Protein AF-A0A0P0RHP0-F1 (afdb_monomer)

Radius of gyration: 31.19 Å; Cα contacts (8 Å, |Δi|>4): 84; chains: 1; bounding box: 93×44×64 Å

Secondary structure (DSSP, 8-state):
---HHHHHHHHHHHHHHHHHHHHHHHHHHHHHHHHHHHHHT--HHHHHH------------------------SS----EE-TTT--EE-SSSSPPHHHHT-S-GGGGB---SS------------------------PPP-EE-TTT--EE-S-SSPPHHHHT-S-GGGGB--

Solvent-accessible surface area (backbone atoms only — not comparable to full-atom values): 11718 Å² total; per-residue (Å²): 130,88,52,71,67,62,53,51,54,51,51,52,52,52,49,57,51,48,53,54,52,51,51,54,53,50,52,52,51,53,49,50,52,50,52,51,24,64,76,66,72,53,49,72,63,58,60,69,69,55,69,80,78,74,77,74,81,76,81,76,78,84,79,93,75,93,72,94,77,91,78,85,84,82,85,63,70,61,39,26,39,39,93,87,78,63,54,66,41,45,86,66,81,83,68,54,80,88,56,59,79,46,91,60,64,72,82,27,47,49,73,69,93,67,88,75,89,78,89,75,89,77,86,84,87,85,90,81,87,75,84,82,73,83,72,76,80,82,69,69,59,38,28,40,40,92,87,77,65,52,69,40,54,86,71,78,85,70,53,82,85,57,61,77,43,92,63,63,70,86,26,49,54,131

InterPro domains:
  IPR027444 DNA-binding protein H-NS-like, C-terminal domain [PF00816] (78-110)
  IPR027444 DNA-binding protein H-NS-like, C-terminal domain [PF00816] (141-173)
  IPR027444 DNA-binding protein H-NS-like, C-terminal domain [SM00528] (70-110)
  IPR027444 DNA-binding protein H-NS-like, C-terminal domain [SM00528] (134-173)

Structure (mmCIF, N/CA/C/O backbone):
data_AF-A0A0P0RHP0-F1
#
_entry.id   AF-A0A0P0RHP0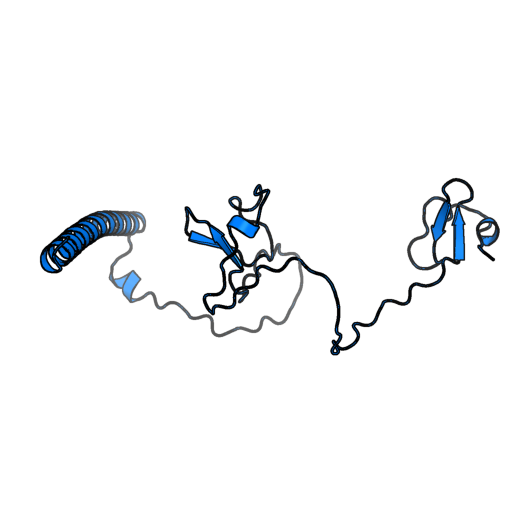-F1
#
loop_
_atom_site.group_PDB
_atom_site.id
_atom_site.type_symbol
_atom_site.label_atom_id
_atom_site.label_alt_id
_atom_site.label_comp_id
_atom_site.label_asym_id
_atom_site.label_entity_id
_atom_site.label_seq_id
_atom_site.pdbx_PDB_ins_code
_atom_site.Cartn_x
_atom_site.Cartn_y
_atom_site.Cartn_z
_atom_site.occupancy
_atom_site.B_iso_or_equiv
_atom_site.auth_seq_id
_atom_site.auth_comp_id
_atom_site.auth_asym_id
_atom_site.auth_atom_id
_atom_site.pdbx_PDB_model_num
ATOM 1 N N . MET A 1 1 ? -25.688 6.872 29.162 1.00 74.00 1 MET A N 1
ATOM 2 C CA . MET A 1 1 ? -24.573 5.965 28.802 1.00 74.00 1 MET A CA 1
ATOM 3 C C . MET A 1 1 ? -24.808 5.472 27.383 1.00 74.00 1 MET A C 1
ATOM 5 O O . MET A 1 1 ? -25.970 5.309 27.031 1.00 74.00 1 MET A O 1
ATOM 9 N N . GLN A 1 2 ? -23.775 5.312 26.548 1.00 82.88 2 GLN A N 1
ATOM 10 C CA . GLN A 1 2 ? -23.988 4.725 25.217 1.00 82.88 2 GLN A CA 1
ATOM 11 C C . GLN A 1 2 ? -24.377 3.254 25.376 1.00 82.88 2 GLN A C 1
ATOM 13 O O . GLN A 1 2 ? -23.746 2.538 26.149 1.00 82.88 2 GLN A O 1
ATOM 18 N N . THR A 1 3 ? -25.438 2.833 24.692 1.00 95.62 3 THR A N 1
ATOM 19 C CA . THR A 1 3 ? -25.877 1.437 24.685 1.00 95.62 3 THR A CA 1
ATOM 20 C C . THR A 1 3 ? -24.991 0.625 23.743 1.00 95.62 3 THR A C 1
ATOM 22 O O . THR A 1 3 ? -24.426 1.159 22.785 1.00 95.62 3 THR A O 1
ATOM 25 N N . LEU A 1 4 ? -24.863 -0.674 24.012 1.00 94.88 4 LEU A N 1
ATOM 26 C CA . LEU A 1 4 ? -24.080 -1.596 23.187 1.00 94.88 4 LEU A CA 1
ATOM 27 C C . LEU A 1 4 ? -24.561 -1.595 21.725 1.00 94.88 4 LEU A C 1
ATOM 29 O O . LEU A 1 4 ? -23.752 -1.458 20.811 1.00 94.88 4 LEU A O 1
ATOM 33 N N . GLU A 1 5 ? -25.877 -1.600 21.514 1.00 95.56 5 GLU A N 1
ATOM 34 C CA . GLU A 1 5 ? -26.494 -1.551 20.182 1.00 95.56 5 GLU A CA 1
ATOM 35 C C . GLU A 1 5 ? -26.092 -0.302 19.380 1.00 95.56 5 GLU A C 1
ATOM 37 O O . GLU A 1 5 ? -25.812 -0.378 18.181 1.00 95.56 5 GLU A O 1
ATOM 42 N N . ALA A 1 6 ? -25.999 0.863 20.036 1.00 95.88 6 ALA A N 1
ATOM 43 C CA . ALA A 1 6 ? -25.596 2.101 19.371 1.00 95.88 6 ALA A CA 1
ATOM 44 C C . ALA A 1 6 ? -24.135 2.044 18.885 1.00 95.88 6 ALA A C 1
ATOM 46 O O . ALA A 1 6 ? -23.800 2.593 17.829 1.00 95.88 6 ALA A O 1
ATOM 47 N N . ILE A 1 7 ? -23.265 1.361 19.635 1.00 95.06 7 ILE A N 1
ATOM 48 C CA . ILE A 1 7 ? -21.862 1.147 19.263 1.00 95.06 7 ILE A CA 1
ATOM 49 C C . ILE A 1 7 ? -21.778 0.181 18.073 1.00 95.06 7 ILE A C 1
ATOM 51 O O . ILE A 1 7 ? -21.076 0.468 17.100 1.00 95.06 7 ILE A O 1
ATOM 55 N N . GLU A 1 8 ? -22.535 -0.916 18.094 1.00 97.12 8 GLU A N 1
ATOM 56 C CA . GLU A 1 8 ? -22.564 -1.900 17.006 1.00 97.12 8 GLU A CA 1
ATOM 57 C C . GLU A 1 8 ? -23.083 -1.310 15.690 1.00 97.12 8 GLU A C 1
ATOM 59 O O . GLU A 1 8 ? -22.454 -1.482 14.640 1.00 97.12 8 GLU A O 1
ATOM 64 N N . ALA A 1 9 ? -24.169 -0.534 15.733 1.00 97.12 9 ALA A N 1
ATOM 65 C CA . ALA A 1 9 ? -24.706 0.146 14.556 1.00 97.12 9 ALA A CA 1
ATOM 66 C C . ALA A 1 9 ? -23.674 1.103 13.932 1.00 97.12 9 ALA A C 1
ATOM 68 O O . ALA A 1 9 ? -23.514 1.169 12.706 1.00 97.12 9 ALA A O 1
ATOM 69 N N . ARG A 1 10 ? -22.911 1.815 14.773 1.00 96.50 10 ARG A N 1
ATOM 70 C CA . ARG A 1 10 ? -21.824 2.688 14.315 1.00 96.50 10 ARG A CA 1
ATOM 71 C C . ARG A 1 10 ? -20.691 1.891 13.666 1.00 96.50 10 ARG A C 1
ATOM 73 O O . ARG A 1 10 ? -20.197 2.314 12.622 1.00 96.50 10 ARG A O 1
ATOM 80 N N . ILE A 1 11 ? -20.311 0.741 14.227 1.00 97.31 11 ILE A N 1
ATOM 81 C CA . ILE A 1 11 ? -19.304 -0.156 13.638 1.00 97.31 11 ILE A CA 1
ATOM 82 C C . ILE A 1 11 ? -19.763 -0.650 12.263 1.00 97.31 11 ILE A C 1
ATOM 84 O O . ILE A 1 11 ? -18.996 -0.576 11.304 1.00 97.31 11 ILE A O 1
ATOM 88 N N . GLN A 1 12 ? -21.013 -1.100 12.128 1.00 98.06 12 GLN A N 1
ATOM 89 C CA . GLN A 1 12 ? -21.542 -1.560 10.840 1.00 98.06 12 GLN A CA 1
ATOM 90 C C . GLN A 1 12 ? -21.559 -0.447 9.792 1.00 98.06 12 GLN A C 1
ATOM 92 O O . GLN A 1 12 ? -21.195 -0.672 8.636 1.00 98.06 12 GLN A O 1
ATOM 97 N N . LYS A 1 13 ? -21.945 0.770 10.188 1.00 98.06 13 LYS A N 1
ATOM 98 C CA . LYS A 1 13 ? -21.914 1.931 9.295 1.00 98.06 13 LYS A CA 1
ATOM 99 C C . LYS A 1 13 ? -20.494 2.228 8.813 1.00 98.06 13 LYS A C 1
ATOM 101 O O . LYS A 1 13 ? -20.297 2.424 7.617 1.00 98.06 13 LYS A O 1
ATOM 106 N N . LEU A 1 14 ? -19.515 2.220 9.719 1.00 98.06 14 LEU A N 1
ATOM 107 C CA . LEU A 1 14 ? -18.109 2.444 9.378 1.00 98.06 14 LEU A CA 1
ATOM 108 C C . LEU A 1 14 ? -17.559 1.349 8.455 1.00 98.06 14 LEU A C 1
ATOM 110 O O . LEU A 1 14 ? -16.859 1.669 7.502 1.00 98.06 14 LEU A O 1
ATOM 114 N N . ARG A 1 15 ? -17.928 0.080 8.672 1.00 97.44 15 ARG A N 1
ATOM 115 C CA . ARG A 1 15 ? -17.567 -1.026 7.768 1.00 97.44 15 ARG A CA 1
ATOM 116 C C . ARG A 1 15 ? -18.133 -0.822 6.366 1.00 97.44 15 ARG A C 1
ATOM 118 O O . ARG A 1 15 ? -17.380 -0.833 5.405 1.00 97.44 15 ARG A O 1
ATOM 125 N N . LYS A 1 16 ? -19.427 -0.502 6.247 1.00 97.81 16 LYS A N 1
ATOM 126 C CA . LYS A 1 16 ? -20.050 -0.194 4.945 1.00 97.81 16 LYS A CA 1
ATOM 127 C C . LYS A 1 16 ? -19.355 0.968 4.229 1.00 97.81 16 LYS A C 1
ATOM 129 O O . LYS A 1 16 ? -19.234 0.957 3.006 1.00 97.81 16 LYS A O 1
ATOM 134 N N . GLN A 1 17 ? -18.911 1.979 4.976 1.00 97.62 17 GLN A N 1
ATOM 135 C CA . GLN A 1 17 ? -18.142 3.090 4.416 1.00 97.62 17 GLN A CA 1
ATOM 136 C C . GLN A 1 17 ? -16.752 2.648 3.945 1.00 97.62 17 GLN A C 1
ATOM 138 O O . GLN A 1 17 ? -16.341 3.061 2.862 1.00 97.62 17 GLN A O 1
ATOM 143 N N . ALA A 1 18 ? -16.060 1.801 4.712 1.00 95.88 18 ALA A N 1
ATOM 144 C CA . ALA A 1 18 ? -14.782 1.219 4.310 1.00 95.88 18 ALA A CA 1
ATOM 145 C C . ALA A 1 18 ? -14.929 0.407 3.014 1.00 95.88 18 ALA A C 1
ATOM 147 O O . ALA A 1 18 ? -14.248 0.714 2.038 1.00 95.88 18 ALA A O 1
ATOM 148 N N . ASP A 1 19 ? -15.909 -0.498 2.941 1.00 96.56 19 ASP A N 1
ATOM 149 C CA . ASP A 1 19 ? -16.179 -1.306 1.744 1.00 96.56 19 ASP A CA 1
ATOM 150 C C . ASP A 1 19 ? -16.474 -0.428 0.518 1.00 96.56 19 ASP A C 1
ATOM 152 O O . ASP A 1 19 ? -16.044 -0.711 -0.600 1.00 96.56 19 ASP A O 1
ATOM 156 N N . ALA A 1 20 ? -17.214 0.670 0.704 1.00 96.75 20 ALA A N 1
ATOM 157 C CA . ALA A 1 20 ? -17.510 1.604 -0.377 1.00 96.75 20 ALA A CA 1
ATOM 158 C C . ALA A 1 20 ? -16.250 2.323 -0.891 1.00 96.75 20 ALA A C 1
ATOM 160 O O . ALA A 1 20 ? -16.138 2.582 -2.091 1.00 96.75 20 ALA A O 1
ATOM 161 N N . ILE A 1 21 ? -15.306 2.647 -0.003 1.00 96.94 21 ILE A N 1
ATOM 162 C CA . ILE A 1 21 ? -14.017 3.242 -0.376 1.00 96.94 21 ILE A CA 1
ATOM 163 C C . ILE A 1 21 ? -13.150 2.205 -1.095 1.00 96.94 21 ILE A C 1
ATOM 165 O O . ILE A 1 21 ? -12.626 2.507 -2.169 1.00 96.94 21 ILE A O 1
ATOM 169 N N . GLU A 1 22 ? -13.056 0.985 -0.568 1.00 95.38 22 GLU A N 1
ATOM 170 C CA . GLU A 1 22 ? -12.301 -0.112 -1.181 1.00 95.38 22 GLU A CA 1
ATOM 171 C C . GLU A 1 22 ? -12.812 -0.432 -2.585 1.00 95.38 22 GLU A C 1
ATOM 173 O O . GLU A 1 22 ? -12.019 -0.535 -3.517 1.00 95.38 22 GLU A O 1
ATOM 178 N N . ARG A 1 23 ? -14.135 -0.483 -2.787 1.00 95.69 23 ARG A N 1
ATOM 179 C CA . ARG A 1 23 ? -14.730 -0.685 -4.119 1.00 95.69 23 ARG A CA 1
ATOM 180 C C . ARG A 1 23 ? -14.312 0.401 -5.105 1.00 95.69 23 ARG A C 1
ATOM 182 O O . ARG A 1 23 ? -13.960 0.089 -6.237 1.00 95.69 23 ARG A O 1
ATOM 189 N N . LYS A 1 24 ? -14.315 1.672 -4.696 1.00 95.56 24 LYS A N 1
ATOM 190 C CA . LYS A 1 24 ? -13.887 2.781 -5.568 1.00 95.56 24 LYS A CA 1
ATOM 191 C C . LYS A 1 24 ? -12.408 2.677 -5.932 1.00 95.56 24 LYS A C 1
ATOM 193 O O . LYS A 1 24 ? -12.052 2.880 -7.090 1.00 95.56 24 LYS A O 1
ATOM 198 N N . GLN A 1 25 ? -11.561 2.336 -4.964 1.00 96.75 25 GLN A N 1
ATOM 199 C CA . GLN A 1 25 ? -10.134 2.129 -5.205 1.00 96.75 25 GLN A CA 1
ATOM 200 C C . GLN A 1 25 ? -9.894 0.926 -6.125 1.00 96.75 25 GLN A C 1
ATOM 202 O O . GLN A 1 25 ? -9.148 1.047 -7.094 1.00 96.75 25 GLN A O 1
ATOM 207 N N . ALA A 1 26 ? -10.583 -0.194 -5.888 1.00 95.12 26 ALA A N 1
ATOM 208 C CA . ALA A 1 26 ? -10.511 -1.391 -6.718 1.00 95.12 26 ALA A CA 1
ATOM 209 C C . ALA A 1 26 ? -10.919 -1.103 -8.169 1.00 95.12 26 ALA A C 1
ATOM 211 O O . ALA A 1 26 ? -10.218 -1.515 -9.088 1.00 95.12 26 ALA A O 1
ATOM 212 N N . LEU A 1 27 ? -11.989 -0.331 -8.393 1.00 95.94 27 LEU A N 1
ATOM 213 C CA . LEU A 1 27 ? -12.398 0.091 -9.737 1.00 95.94 27 LEU A CA 1
ATOM 214 C C . LEU A 1 27 ? -11.312 0.920 -10.439 1.00 95.94 27 LEU A C 1
ATOM 216 O O . LEU A 1 27 ? -11.023 0.681 -11.611 1.00 95.94 27 LEU A O 1
ATOM 220 N N . GLY A 1 28 ? -10.671 1.849 -9.722 1.00 97.31 28 GLY A N 1
ATOM 221 C CA . GLY A 1 28 ? -9.552 2.627 -10.259 1.00 97.31 28 GLY A CA 1
ATOM 222 C C . GLY A 1 28 ? -8.336 1.762 -10.610 1.00 97.31 28 GLY A C 1
ATOM 223 O O . GLY A 1 28 ? -7.736 1.935 -11.669 1.00 97.31 28 GLY A O 1
ATOM 224 N N . ILE A 1 29 ? -8.004 0.789 -9.758 1.00 97.44 29 ILE A N 1
ATOM 225 C CA . ILE A 1 29 ? -6.919 -0.170 -10.007 1.00 97.44 29 ILE A CA 1
ATOM 226 C C . ILE A 1 29 ? -7.229 -1.020 -11.242 1.00 97.44 29 ILE A C 1
ATOM 228 O O . ILE A 1 29 ? -6.373 -1.157 -12.111 1.00 97.44 29 ILE A O 1
ATOM 232 N N . VAL A 1 30 ? -8.452 -1.543 -11.359 1.00 96.38 30 VAL A N 1
ATOM 233 C CA . VAL A 1 30 ? -8.877 -2.340 -12.520 1.00 96.38 30 VAL A CA 1
ATOM 234 C C . VAL A 1 30 ? -8.810 -1.518 -13.809 1.00 96.38 30 VAL A C 1
ATOM 236 O O . VAL A 1 30 ? -8.341 -2.028 -14.825 1.00 96.38 30 VAL A O 1
ATOM 239 N N . ALA A 1 31 ? -9.217 -0.246 -13.781 1.00 96.81 31 ALA A N 1
ATOM 240 C CA . ALA A 1 31 ? -9.087 0.645 -14.934 1.00 96.81 31 ALA A CA 1
ATOM 241 C C . ALA A 1 31 ? -7.618 0.845 -15.345 1.00 96.81 31 ALA A C 1
ATOM 243 O O . ALA A 1 31 ? -7.296 0.770 -16.529 1.00 96.81 31 ALA A O 1
ATOM 244 N N . ASN A 1 32 ? -6.718 1.029 -14.375 1.00 97.25 32 ASN A N 1
ATOM 245 C CA . ASN A 1 32 ? -5.284 1.149 -14.638 1.00 97.25 32 ASN A CA 1
ATOM 246 C C . ASN A 1 32 ? -4.689 -0.150 -15.213 1.00 97.25 32 ASN A C 1
ATOM 248 O O . ASN A 1 32 ? -3.942 -0.104 -16.185 1.00 97.25 32 ASN A O 1
ATOM 252 N N . ILE A 1 33 ? -5.063 -1.313 -14.663 1.00 96.50 33 ILE A N 1
ATOM 253 C CA . ILE A 1 33 ? -4.637 -2.620 -15.188 1.00 96.50 33 ILE A CA 1
ATOM 254 C C . ILE A 1 33 ? -5.072 -2.771 -16.646 1.00 96.50 33 ILE A C 1
ATOM 256 O O . ILE A 1 33 ? -4.248 -3.137 -17.475 1.00 96.50 33 ILE A O 1
ATOM 260 N N . ARG A 1 34 ? -6.324 -2.437 -16.982 1.00 95.81 34 ARG A N 1
ATOM 261 C CA . ARG A 1 34 ? -6.810 -2.496 -18.370 1.00 95.81 34 ARG A CA 1
ATOM 262 C C . ARG A 1 34 ? -6.041 -1.554 -19.292 1.00 95.81 34 ARG A C 1
ATOM 264 O O . ARG A 1 34 ? -5.575 -1.992 -20.331 1.00 95.81 34 ARG A O 1
ATOM 271 N N . ALA A 1 35 ? -5.814 -0.308 -18.879 1.00 96.75 35 ALA A N 1
ATOM 272 C CA . ALA A 1 35 ? -5.026 0.638 -19.669 1.00 96.75 35 ALA A CA 1
ATOM 273 C C . ALA A 1 35 ? -3.582 0.148 -19.910 1.00 96.75 35 ALA A C 1
ATOM 275 O O . ALA A 1 35 ? -3.038 0.324 -21.000 1.00 96.75 35 ALA A O 1
ATOM 276 N N . LEU A 1 36 ? -2.962 -0.486 -18.908 1.00 96.94 36 LEU A N 1
ATOM 277 C CA . LEU A 1 36 ? -1.655 -1.136 -19.044 1.00 96.94 36 LEU A CA 1
ATOM 278 C C . LEU A 1 36 ? -1.716 -2.342 -19.987 1.00 96.94 36 LEU A C 1
ATOM 280 O O . LEU A 1 36 ? -0.821 -2.495 -20.815 1.00 96.94 36 LEU A O 1
ATOM 284 N N . MET A 1 37 ? -2.761 -3.166 -19.891 1.00 95.44 37 MET A N 1
ATOM 285 C CA . MET A 1 37 ? -2.976 -4.286 -20.806 1.00 95.44 37 MET A CA 1
ATOM 286 C C . MET A 1 37 ? -3.113 -3.804 -22.252 1.00 95.44 37 MET A C 1
ATOM 288 O O . MET A 1 37 ? -2.411 -4.321 -23.112 1.00 95.44 37 MET A O 1
ATOM 292 N N . ASP A 1 38 ? -3.913 -2.767 -22.510 1.00 96.00 38 ASP A N 1
ATOM 293 C CA . ASP A 1 38 ? -4.134 -2.221 -23.856 1.00 96.00 38 ASP A CA 1
ATOM 294 C C . ASP A 1 38 ? -2.857 -1.602 -24.437 1.00 96.00 38 ASP A C 1
ATOM 296 O O . ASP A 1 38 ? -2.499 -1.861 -25.585 1.00 96.00 38 ASP A O 1
ATOM 300 N N . LYS A 1 39 ? -2.123 -0.826 -23.627 1.00 97.06 39 LYS A N 1
ATOM 301 C CA . LYS A 1 39 ? -0.859 -0.190 -24.030 1.00 97.06 39 LYS A CA 1
ATOM 302 C C . LYS A 1 39 ? 0.227 -1.203 -24.390 1.00 97.06 39 LYS A C 1
ATOM 304 O O . LYS A 1 39 ? 1.071 -0.921 -25.237 1.00 97.06 39 LYS A O 1
ATOM 309 N N . HIS A 1 40 ? 0.247 -2.338 -23.697 1.00 96.38 40 HIS A N 1
ATOM 310 C CA . HIS A 1 40 ? 1.252 -3.382 -23.880 1.00 96.38 40 HIS A CA 1
ATOM 311 C C . HIS A 1 40 ? 0.735 -4.583 -24.676 1.00 96.38 40 HIS A C 1
ATOM 313 O O . HIS A 1 40 ? 1.469 -5.555 -24.821 1.00 96.38 40 HIS A O 1
ATOM 319 N N . HIS A 1 41 ? -0.496 -4.513 -25.191 1.00 95.00 41 HIS A N 1
ATOM 320 C CA . HIS A 1 41 ? -1.177 -5.612 -25.875 1.00 95.00 41 HIS A CA 1
ATOM 321 C C . HIS A 1 41 ? -1.116 -6.938 -25.093 1.00 95.00 41 HIS A C 1
ATOM 323 O O . HIS A 1 41 ? -0.975 -8.007 -25.680 1.00 95.00 41 HIS A O 1
ATOM 329 N N . LEU A 1 42 ? -1.196 -6.863 -23.759 1.00 94.06 42 LEU A N 1
ATOM 330 C CA . LEU A 1 42 ? -1.162 -8.028 -22.878 1.00 94.06 42 LEU A CA 1
ATOM 331 C C . LEU A 1 42 ? -2.552 -8.638 -22.797 1.00 94.06 42 LEU A C 1
ATOM 333 O O . LEU A 1 42 ? -3.526 -7.973 -22.436 1.00 94.06 42 LEU A O 1
ATOM 337 N N . THR A 1 43 ? -2.636 -9.929 -23.074 1.00 93.50 43 THR A N 1
ATOM 338 C CA . THR A 1 43 ? -3.865 -10.691 -22.904 1.00 93.50 43 THR A CA 1
ATOM 339 C C . THR A 1 43 ? -3.903 -11.347 -21.528 1.00 93.50 43 THR A C 1
ATOM 341 O O . THR A 1 43 ? -2.896 -11.495 -20.835 1.00 93.50 43 THR A O 1
ATOM 344 N N . ILE A 1 44 ? -5.093 -11.781 -21.111 1.00 92.12 44 ILE A N 1
ATOM 345 C CA . ILE A 1 44 ? -5.255 -12.548 -19.867 1.00 92.12 44 ILE A CA 1
ATOM 346 C C . ILE A 1 44 ? -4.444 -13.856 -19.937 1.00 92.12 44 ILE A C 1
ATOM 348 O O . ILE A 1 44 ? -3.933 -14.306 -18.914 1.00 92.12 44 ILE A O 1
ATOM 352 N N . ALA A 1 45 ? -4.272 -14.424 -21.138 1.00 93.69 45 ALA A N 1
ATOM 353 C CA . ALA A 1 45 ? -3.453 -15.610 -21.357 1.00 93.69 45 ALA A CA 1
ATOM 354 C C . ALA A 1 45 ? -1.973 -15.355 -21.034 1.00 93.69 45 ALA A C 1
ATOM 356 O O . ALA A 1 45 ? -1.358 -16.193 -20.386 1.00 93.69 45 ALA A O 1
ATOM 357 N N . ASP A 1 46 ? -1.422 -14.186 -21.380 1.00 89.31 46 ASP A N 1
ATOM 358 C CA . ASP A 1 46 ? -0.031 -13.830 -21.054 1.00 89.31 46 ASP A CA 1
ATOM 359 C C . ASP A 1 46 ? 0.181 -13.690 -19.542 1.00 89.31 46 ASP A C 1
ATOM 361 O O . ASP A 1 46 ? 1.210 -14.097 -19.008 1.00 89.31 46 ASP A O 1
ATOM 365 N N . ILE A 1 47 ? -0.819 -13.156 -18.832 1.00 88.81 47 ILE A N 1
ATOM 366 C CA . ILE A 1 47 ? -0.797 -13.039 -17.367 1.00 88.81 47 ILE A CA 1
ATOM 367 C C . ILE A 1 47 ? -0.900 -14.421 -16.707 1.00 88.81 47 ILE A C 1
ATOM 369 O O . ILE A 1 47 ? -0.246 -14.665 -15.698 1.00 88.81 47 ILE A O 1
ATOM 373 N N . GLN A 1 48 ? -1.708 -15.329 -17.262 1.00 89.69 48 GLN A N 1
ATOM 374 C CA . GLN A 1 48 ? -1.842 -16.702 -16.761 1.00 89.69 48 GLN A CA 1
ATOM 375 C C . GLN A 1 48 ? -0.615 -17.566 -17.074 1.00 89.69 48 GLN A C 1
ATOM 377 O O . GLN A 1 48 ? -0.219 -18.381 -16.247 1.00 89.69 48 GLN A O 1
ATOM 382 N N . ALA A 1 49 ? -0.009 -17.377 -18.246 1.00 91.25 49 ALA A N 1
ATOM 383 C CA . ALA A 1 49 ? 1.218 -18.051 -18.660 1.00 91.25 49 ALA A CA 1
ATOM 384 C C . ALA A 1 49 ? 2.461 -17.500 -17.945 1.00 91.25 49 ALA A C 1
ATOM 386 O O . ALA A 1 49 ? 3.510 -18.147 -17.934 1.00 91.25 49 ALA A O 1
ATOM 387 N N . TYR A 1 50 ? 2.361 -16.312 -17.345 1.00 87.12 50 TYR A N 1
ATOM 388 C CA . TYR A 1 50 ? 3.412 -15.743 -16.519 1.00 87.12 50 TYR A CA 1
ATOM 389 C C . TYR A 1 50 ? 3.549 -16.528 -15.207 1.00 87.12 50 TYR A C 1
ATOM 391 O O . TYR A 1 50 ? 2.978 -16.185 -14.172 1.00 87.12 50 TYR A O 1
ATOM 399 N N . GLU A 1 51 ? 4.370 -17.577 -15.234 1.00 83.44 51 GLU A N 1
ATOM 400 C CA . GLU A 1 51 ? 4.905 -18.168 -14.016 1.00 83.44 51 GLU A CA 1
ATOM 401 C C . GLU A 1 51 ? 6.058 -17.297 -13.500 1.00 83.44 51 GLU A C 1
ATOM 403 O O . GLU A 1 51 ? 7.071 -17.123 -14.191 1.00 83.44 51 GLU A O 1
ATOM 408 N N . PRO A 1 52 ? 5.972 -16.749 -12.274 1.00 75.19 52 PRO A N 1
ATOM 409 C CA . PRO A 1 52 ? 7.116 -16.091 -11.677 1.00 75.19 52 PRO A CA 1
ATOM 410 C C . PRO A 1 52 ? 8.202 -17.147 -11.475 1.00 75.19 52 PRO A C 1
ATOM 412 O O . PRO A 1 52 ? 8.104 -17.991 -10.583 1.00 75.19 52 PRO A O 1
ATOM 415 N N . VAL A 1 53 ? 9.257 -17.096 -12.292 1.00 64.31 53 VAL A N 1
ATOM 416 C CA . VAL A 1 53 ? 10.453 -17.916 -12.092 1.00 64.31 53 VAL A CA 1
ATOM 417 C C . VAL A 1 53 ? 11.046 -17.527 -10.742 1.00 64.31 53 VAL A C 1
ATOM 419 O O . VAL A 1 53 ? 11.813 -16.569 -10.619 1.00 64.31 53 VAL A O 1
ATOM 422 N N . GLN A 1 54 ? 10.679 -18.277 -9.705 1.00 63.72 54 GLN A N 1
ATOM 423 C CA . GLN A 1 54 ? 11.370 -18.260 -8.431 1.00 63.72 54 GLN A CA 1
ATOM 424 C C . GLN A 1 54 ? 12.813 -18.629 -8.747 1.00 63.72 54 GLN A C 1
ATOM 426 O O . GLN A 1 54 ? 13.109 -19.772 -9.102 1.00 63.72 54 GLN A O 1
ATOM 431 N N . ARG A 1 55 ? 13.713 -17.640 -8.692 1.00 57.50 55 ARG A N 1
ATOM 432 C CA . ARG A 1 55 ? 15.146 -17.840 -8.905 1.00 57.50 55 ARG A CA 1
ATOM 433 C C . ARG A 1 55 ? 15.669 -18.766 -7.807 1.00 57.50 55 ARG A C 1
ATOM 435 O O . ARG A 1 55 ? 16.201 -18.311 -6.800 1.00 57.50 55 ARG A O 1
ATOM 442 N N . ARG A 1 56 ? 15.542 -20.082 -8.005 1.00 52.94 56 ARG A N 1
ATOM 443 C CA . ARG A 1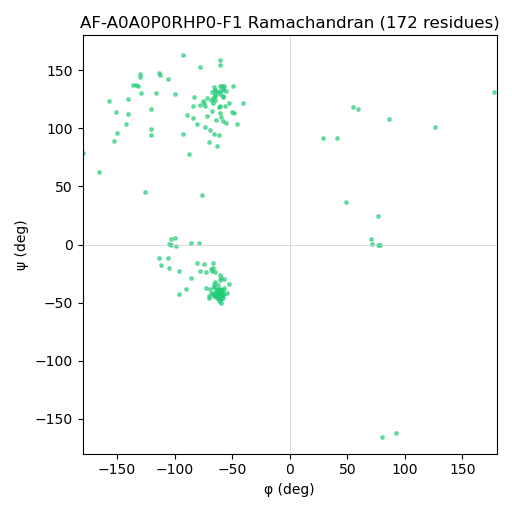 56 ? 16.325 -21.080 -7.277 1.00 52.94 56 ARG A CA 1
ATOM 444 C C . ARG A 1 56 ? 17.787 -20.732 -7.521 1.00 52.94 56 ARG A C 1
ATOM 446 O O . ARG A 1 56 ? 18.229 -20.623 -8.664 1.00 52.94 56 ARG A O 1
ATOM 453 N N . GLY A 1 57 ? 18.485 -20.445 -6.427 1.00 52.38 57 GLY A N 1
ATOM 454 C CA . GLY A 1 57 ? 19.768 -19.764 -6.425 1.00 52.38 57 GLY A CA 1
ATOM 455 C C . GLY A 1 57 ? 20.777 -20.373 -7.392 1.00 52.38 57 GLY A C 1
ATOM 456 O O . GLY A 1 57 ? 21.286 -21.472 -7.180 1.00 52.38 57 GLY A O 1
ATOM 457 N N . ARG A 1 58 ? 21.143 -19.603 -8.417 1.00 49.28 58 ARG A N 1
ATOM 458 C CA . ARG A 1 58 ? 22.419 -19.782 -9.100 1.00 49.28 58 ARG A CA 1
ATOM 459 C C . ARG A 1 58 ? 23.467 -19.096 -8.230 1.00 49.28 58 ARG A C 1
ATOM 461 O O . ARG A 1 58 ? 23.542 -17.872 -8.206 1.00 49.28 58 ARG A O 1
ATOM 468 N N . LYS A 1 59 ? 24.256 -19.888 -7.496 1.00 49.81 59 LYS A N 1
ATOM 469 C CA . LYS A 1 59 ? 25.519 -19.429 -6.903 1.00 49.81 59 LYS A CA 1
ATOM 470 C C . LYS A 1 59 ? 26.375 -18.869 -8.043 1.00 49.81 59 LYS A C 1
ATOM 472 O O . LYS A 1 59 ? 26.886 -19.631 -8.860 1.00 49.81 59 LYS A O 1
ATOM 477 N N . SER A 1 60 ? 26.482 -17.548 -8.140 1.00 47.75 60 SER A N 1
ATOM 478 C CA . SER 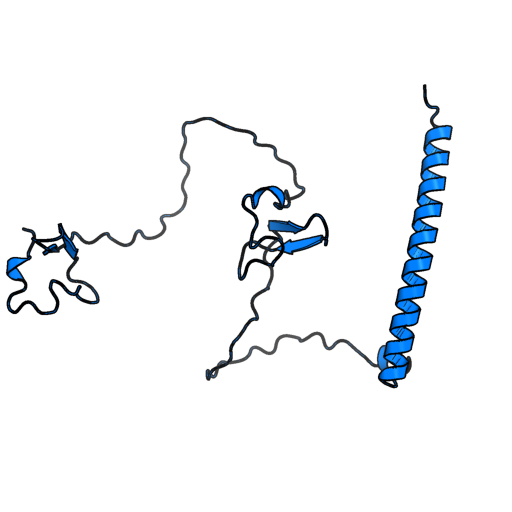A 1 60 ? 27.424 -16.896 -9.040 1.00 47.75 60 SER A CA 1
ATOM 479 C C . SER A 1 60 ? 28.825 -17.049 -8.452 1.00 47.75 60 SER A C 1
ATOM 481 O O . SER A 1 60 ? 29.212 -16.364 -7.508 1.00 47.75 60 SER A O 1
ATOM 483 N N . MET A 1 61 ? 29.584 -17.996 -9.003 1.00 46.44 61 MET A N 1
ATOM 484 C CA . MET A 1 61 ? 31.040 -17.992 -8.900 1.00 46.44 61 MET A CA 1
ATOM 485 C C . MET A 1 61 ? 31.554 -16.682 -9.494 1.00 46.44 61 MET A C 1
ATOM 487 O O . MET A 1 61 ? 31.189 -16.291 -10.604 1.00 46.44 61 MET A O 1
ATOM 491 N N . ALA A 1 62 ? 32.352 -15.985 -8.698 1.00 50.84 62 ALA A N 1
ATOM 492 C CA . ALA A 1 62 ? 32.896 -14.680 -8.997 1.00 50.84 62 ALA A CA 1
ATOM 493 C C . ALA A 1 62 ? 33.747 -14.672 -10.277 1.00 50.84 62 ALA A C 1
ATOM 495 O O . ALA A 1 62 ? 34.660 -15.481 -10.434 1.00 50.84 62 ALA A O 1
ATOM 496 N N . LYS A 1 63 ? 33.549 -13.646 -11.108 1.00 35.06 63 LYS A N 1
ATOM 497 C CA . LYS A 1 63 ? 34.662 -12.951 -11.759 1.00 35.06 63 LYS A CA 1
ATOM 498 C C . LYS A 1 63 ? 34.355 -11.459 -11.781 1.00 35.06 63 LYS A C 1
ATOM 500 O O . LYS A 1 63 ? 33.399 -11.008 -12.403 1.00 35.06 63 LYS A O 1
ATOM 505 N N . ALA A 1 64 ? 35.145 -10.723 -11.010 1.00 48.72 64 ALA A N 1
ATOM 506 C CA . ALA A 1 64 ? 35.083 -9.281 -10.886 1.00 48.72 64 ALA A CA 1
ATOM 507 C C . ALA A 1 64 ? 35.442 -8.612 -12.216 1.00 48.72 64 ALA A C 1
ATOM 509 O O . ALA A 1 64 ? 36.508 -8.884 -12.754 1.00 48.72 64 ALA A O 1
ATOM 510 N N . THR A 1 65 ? 34.584 -7.713 -12.695 1.00 37.59 65 THR A N 1
ATOM 511 C CA . THR A 1 65 ? 34.972 -6.399 -13.230 1.00 37.59 65 THR A CA 1
ATOM 512 C C . THR A 1 65 ? 33.758 -5.467 -13.142 1.00 37.59 65 THR A C 1
ATOM 514 O O . THR A 1 65 ? 32.667 -5.803 -13.583 1.00 37.59 65 THR A O 1
ATOM 517 N N . VAL A 1 66 ? 33.968 -4.347 -12.447 1.00 46.38 66 VAL A N 1
ATOM 518 C CA . VAL A 1 66 ? 33.193 -3.092 -12.403 1.00 46.38 66 VAL A CA 1
ATOM 519 C C . VAL A 1 66 ? 31.680 -3.197 -12.670 1.00 46.38 66 VAL A C 1
ATOM 521 O O . VAL A 1 66 ? 31.217 -3.012 -13.789 1.00 46.38 66 VAL A O 1
ATOM 524 N N . ALA A 1 67 ? 30.894 -3.370 -11.605 1.00 34.75 67 ALA A N 1
ATOM 525 C CA . ALA A 1 67 ? 29.463 -3.076 -11.627 1.00 34.75 67 ALA A CA 1
ATOM 526 C C . ALA A 1 67 ? 29.043 -2.422 -10.306 1.00 34.75 67 ALA A C 1
ATOM 528 O O . ALA A 1 67 ? 29.293 -2.944 -9.219 1.00 34.75 67 ALA A O 1
ATOM 529 N N . VAL A 1 68 ? 28.425 -1.248 -10.421 1.00 42.44 68 VAL A N 1
ATOM 530 C CA . VAL A 1 68 ? 27.807 -0.486 -9.334 1.00 42.44 68 VAL A CA 1
ATOM 531 C C . VAL A 1 68 ? 26.620 -1.297 -8.809 1.00 42.44 68 VAL A C 1
ATOM 533 O O . VAL A 1 68 ? 25.535 -1.270 -9.379 1.00 42.44 68 VAL A O 1
ATOM 536 N N . ALA A 1 69 ? 26.855 -2.078 -7.757 1.00 36.59 69 ALA A N 1
ATOM 537 C CA . ALA A 1 69 ? 25.855 -2.942 -7.143 1.00 36.59 69 ALA A CA 1
ATOM 538 C C . ALA A 1 69 ? 25.144 -2.214 -5.989 1.00 36.59 69 ALA A C 1
ATOM 540 O O . ALA A 1 69 ? 25.619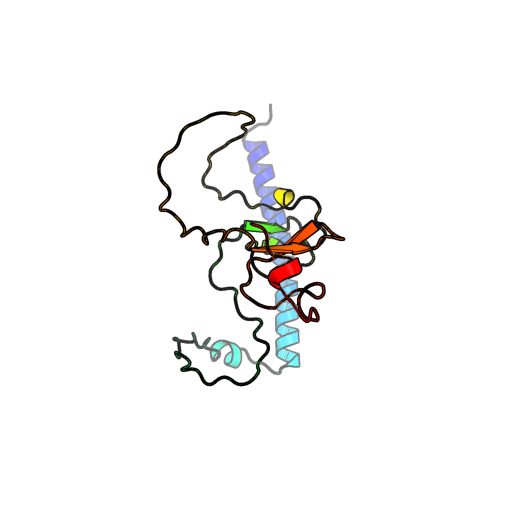 -2.213 -4.854 1.00 36.59 69 ALA A O 1
ATOM 541 N N . ASP A 1 70 ? 23.986 -1.617 -6.283 1.00 40.31 70 ASP A N 1
ATOM 542 C CA . ASP A 1 70 ? 22.931 -1.354 -5.297 1.00 40.31 70 ASP A CA 1
ATOM 543 C C . ASP A 1 70 ? 22.029 -2.596 -5.231 1.00 40.31 70 ASP A C 1
ATOM 545 O O . ASP A 1 70 ? 20.988 -2.688 -5.870 1.00 40.31 70 ASP A O 1
ATOM 549 N N . ALA A 1 71 ? 22.504 -3.626 -4.532 1.00 45.16 71 ALA A N 1
ATOM 550 C CA . ALA A 1 71 ? 21.718 -4.809 -4.200 1.00 45.16 71 ALA A CA 1
ATOM 551 C C . ALA A 1 71 ? 22.232 -5.373 -2.873 1.00 45.16 71 ALA A C 1
ATOM 553 O O . ALA A 1 71 ? 23.231 -6.085 -2.810 1.00 45.16 71 ALA A O 1
ATOM 554 N N . GLY A 1 72 ? 21.553 -4.990 -1.796 1.00 39.69 72 GLY A N 1
ATOM 555 C CA . GLY A 1 72 ? 21.839 -5.434 -0.439 1.00 39.69 72 GLY A CA 1
ATOM 556 C C . GLY A 1 72 ? 20.677 -5.096 0.485 1.00 39.69 72 GLY A C 1
ATOM 557 O O . GLY A 1 72 ? 20.833 -4.296 1.405 1.00 39.69 72 GLY A O 1
ATOM 558 N N . HIS A 1 73 ? 19.498 -5.664 0.219 1.00 51.06 73 HIS A N 1
ATOM 559 C CA . HIS A 1 73 ? 18.362 -5.599 1.144 1.00 51.06 73 HIS A CA 1
ATOM 560 C C . HIS A 1 73 ? 17.816 -6.988 1.482 1.00 51.06 73 HIS A C 1
ATOM 562 O O . HIS A 1 73 ? 16.610 -7.202 1.521 1.00 51.06 73 HIS A O 1
ATOM 568 N N . ASP A 1 74 ? 18.713 -7.929 1.769 1.00 43.31 74 ASP A N 1
ATOM 569 C CA . ASP A 1 74 ? 18.324 -9.208 2.353 1.00 43.31 74 ASP A CA 1
ATOM 570 C C . ASP A 1 74 ? 18.189 -9.071 3.881 1.00 43.31 74 ASP A C 1
ATOM 572 O O . ASP A 1 74 ? 19.163 -8.901 4.618 1.00 43.31 74 ASP A O 1
ATOM 576 N N . GLY A 1 75 ? 16.940 -9.123 4.356 1.00 49.84 75 GLY A N 1
ATOM 577 C CA . GLY A 1 75 ? 16.586 -9.672 5.671 1.00 49.84 75 GLY A CA 1
ATOM 578 C C . GLY A 1 75 ? 16.866 -8.829 6.920 1.00 49.84 75 GLY A C 1
ATOM 579 O O . GLY A 1 75 ? 17.013 -9.383 8.008 1.00 49.84 75 GLY A O 1
ATOM 580 N N . ALA A 1 76 ? 16.951 -7.503 6.827 1.00 57.16 76 ALA A N 1
ATOM 581 C CA . ALA A 1 76 ? 17.080 -6.663 8.016 1.00 57.16 76 ALA A CA 1
ATOM 582 C C . ALA A 1 76 ? 15.693 -6.267 8.558 1.00 57.16 76 ALA A C 1
ATOM 584 O O . ALA A 1 76 ? 15.000 -5.482 7.916 1.00 57.16 76 ALA A O 1
ATOM 585 N N . LEU A 1 77 ? 15.319 -6.789 9.737 1.00 59.66 77 LEU A N 1
ATOM 586 C CA . LEU A 1 77 ? 14.100 -6.428 10.479 1.00 59.66 77 LEU A CA 1
ATOM 587 C C . LEU A 1 77 ? 13.868 -4.906 10.410 1.00 59.66 77 LEU A C 1
ATOM 589 O O . LEU A 1 77 ? 14.756 -4.121 10.763 1.00 59.66 77 LEU A O 1
ATOM 593 N N . ALA A 1 78 ? 12.712 -4.487 9.891 1.00 72.38 78 ALA A N 1
ATOM 594 C CA . ALA A 1 78 ? 12.386 -3.080 9.695 1.00 72.38 78 ALA A CA 1
ATOM 595 C C . ALA A 1 78 ? 12.426 -2.338 11.039 1.00 72.38 78 ALA A C 1
ATOM 597 O O . ALA A 1 78 ? 11.582 -2.550 11.903 1.00 72.38 78 ALA A O 1
ATOM 598 N N . LYS A 1 79 ? 13.424 -1.469 11.219 1.00 84.00 79 LYS A N 1
ATOM 599 C CA . LYS A 1 79 ? 13.621 -0.707 12.456 1.00 84.00 79 LYS A CA 1
ATOM 600 C C . LYS A 1 79 ? 12.808 0.582 12.462 1.00 84.00 79 LYS A C 1
ATOM 602 O O . LYS A 1 79 ? 12.427 1.058 13.523 1.00 84.00 79 LYS A O 1
ATOM 607 N N . TYR A 1 80 ? 12.541 1.150 11.291 1.00 86.19 80 TYR A N 1
ATOM 608 C CA . TYR A 1 80 ? 11.819 2.403 11.153 1.00 86.19 80 TYR A CA 1
ATOM 609 C C . TYR A 1 80 ? 10.668 2.302 10.142 1.00 86.19 80 TYR A C 1
ATOM 611 O O . TYR A 1 80 ? 10.812 1.605 9.140 1.00 86.19 80 TYR A O 1
ATOM 619 N N . ARG A 1 81 ? 9.561 3.022 10.364 1.00 88.00 81 ARG A N 1
ATOM 620 C CA . ARG A 1 81 ? 8.389 3.125 9.478 1.00 88.00 81 ARG A CA 1
ATOM 621 C C . ARG A 1 81 ? 7.950 4.571 9.305 1.00 88.00 81 ARG A C 1
ATOM 623 O O . ARG A 1 81 ? 7.870 5.326 10.272 1.00 88.00 81 ARG A O 1
ATOM 630 N N . ASP A 1 82 ? 7.621 4.932 8.074 1.00 83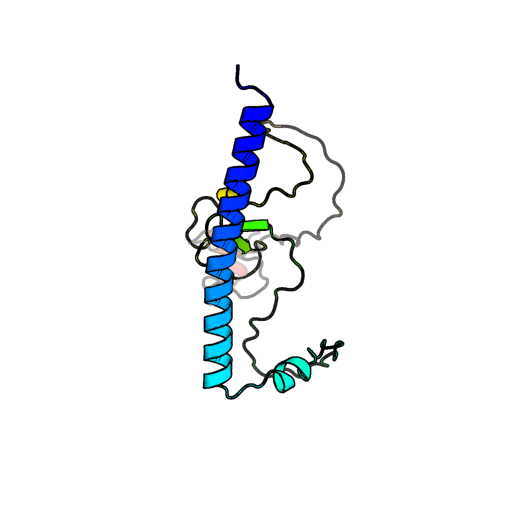.81 82 ASP A N 1
ATOM 631 C CA . ASP A 1 82 ? 7.001 6.207 7.742 1.00 83.81 82 ASP A CA 1
ATOM 632 C C . ASP A 1 82 ? 5.510 6.195 8.145 1.00 83.81 82 ASP A C 1
ATOM 634 O O . ASP A 1 82 ? 4.764 5.335 7.666 1.00 83.81 82 ASP A O 1
ATOM 638 N N . PRO A 1 83 ? 5.035 7.133 8.987 1.00 78.81 83 PRO A N 1
ATOM 639 C CA . PRO A 1 83 ? 3.625 7.239 9.359 1.00 78.81 83 PRO A CA 1
ATOM 640 C C . PRO A 1 83 ? 2.700 7.643 8.203 1.00 78.81 83 PRO A C 1
ATOM 642 O O . PRO A 1 83 ? 1.496 7.432 8.309 1.00 78.81 83 PRO A O 1
ATOM 645 N N . LYS A 1 84 ? 3.219 8.246 7.125 1.00 74.62 84 LYS A N 1
ATOM 646 C CA . LYS A 1 84 ? 2.392 8.720 6.003 1.00 74.62 84 LYS A CA 1
ATOM 647 C C . LYS A 1 84 ? 2.314 7.718 4.858 1.00 74.62 84 LYS A C 1
ATOM 649 O O . LYS A 1 84 ? 1.242 7.518 4.305 1.00 74.62 84 LYS A O 1
ATOM 654 N N . THR A 1 85 ? 3.439 7.104 4.497 1.00 79.50 85 THR A N 1
ATOM 655 C CA . THR A 1 85 ? 3.521 6.194 3.338 1.00 79.50 85 THR A CA 1
ATOM 656 C C . THR A 1 85 ? 3.612 4.722 3.730 1.00 79.50 85 THR A C 1
ATOM 658 O O . THR A 1 85 ? 3.500 3.846 2.879 1.00 79.50 85 THR A O 1
ATOM 661 N N . GLY A 1 86 ? 3.847 4.425 5.012 1.00 79.44 86 GLY A N 1
ATOM 662 C CA . GLY A 1 86 ? 4.094 3.067 5.484 1.00 79.44 86 GLY A CA 1
ATOM 663 C C . GLY A 1 86 ? 5.449 2.494 5.064 1.00 79.44 86 GLY A C 1
ATOM 664 O O . GLY A 1 86 ? 5.743 1.362 5.442 1.00 79.44 86 GLY A O 1
ATOM 665 N N . ALA A 1 87 ? 6.280 3.248 4.335 1.00 80.94 87 ALA A N 1
ATOM 666 C CA . ALA A 1 87 ? 7.598 2.805 3.908 1.00 80.94 87 ALA A CA 1
ATOM 667 C C . ALA A 1 87 ? 8.467 2.436 5.115 1.00 80.94 87 ALA A C 1
ATOM 669 O O . ALA A 1 87 ? 8.559 3.187 6.086 1.00 80.94 87 ALA A O 1
ATOM 670 N N . THR A 1 88 ? 9.123 1.281 5.056 1.00 87.19 88 THR A N 1
ATOM 671 C CA . THR A 1 88 ? 9.978 0.794 6.139 1.00 87.19 88 THR A CA 1
ATOM 672 C C . THR A 1 88 ? 11.451 0.917 5.791 1.00 87.19 88 THR A C 1
ATOM 674 O O . THR A 1 88 ? 11.856 0.672 4.658 1.00 87.19 88 THR A O 1
ATOM 677 N N . TRP A 1 89 ? 12.273 1.258 6.778 1.00 84.62 89 TRP A N 1
ATOM 678 C CA . TRP A 1 89 ? 13.721 1.299 6.645 1.00 84.62 89 TRP A CA 1
ATOM 679 C C . TRP A 1 89 ? 14.378 0.515 7.774 1.00 84.62 89 TRP A C 1
ATOM 681 O O . TRP A 1 89 ? 14.089 0.710 8.953 1.00 84.62 89 TRP A O 1
ATOM 691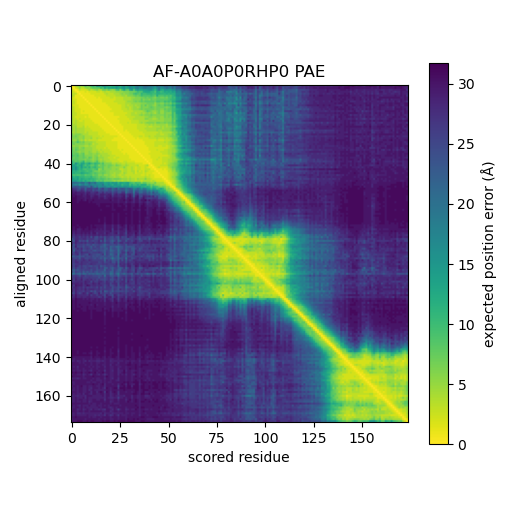 N N . SER A 1 90 ? 15.302 -0.370 7.423 1.00 82.19 90 SER A N 1
ATOM 692 C CA . SER A 1 90 ? 15.964 -1.259 8.379 1.00 82.19 90 SER A CA 1
ATOM 693 C C . SER A 1 90 ? 17.088 -0.595 9.185 1.00 82.19 90 SER A C 1
ATOM 695 O O . SER A 1 90 ? 17.746 -1.246 9.995 1.00 82.19 90 SER A O 1
ATOM 697 N N . GLY A 1 91 ? 17.340 0.703 8.982 1.00 79.75 91 GLY A N 1
ATOM 698 C CA . GLY A 1 91 ? 18.447 1.415 9.627 1.00 79.75 91 GLY A CA 1
ATOM 699 C C . GLY A 1 91 ? 19.814 1.167 8.980 1.00 79.75 91 GLY A C 1
ATOM 700 O O . GLY A 1 91 ? 20.810 1.722 9.440 1.00 79.75 91 GLY A O 1
ATOM 701 N N . ARG A 1 92 ? 19.871 0.341 7.926 1.00 78.38 92 ARG A N 1
ATOM 702 C CA . ARG A 1 92 ? 21.079 0.022 7.155 1.00 78.38 92 ARG A CA 1
ATOM 703 C C . ARG A 1 92 ? 20.968 0.571 5.729 1.00 78.38 92 ARG A C 1
ATOM 705 O O . ARG A 1 92 ? 19.878 0.625 5.164 1.00 78.38 92 ARG A O 1
ATOM 712 N N . GLY A 1 93 ? 22.100 0.969 5.149 1.00 78.12 93 GLY A N 1
ATOM 713 C CA . GLY A 1 93 ? 22.167 1.530 3.794 1.00 78.12 93 GLY A CA 1
ATOM 714 C C . GLY A 1 93 ? 21.777 3.010 3.708 1.00 78.12 93 GLY A C 1
ATOM 715 O O . GLY A 1 93 ? 21.730 3.718 4.717 1.00 78.12 93 GLY A O 1
ATOM 716 N N . ARG A 1 94 ? 21.531 3.495 2.483 1.00 81.75 94 ARG A N 1
ATOM 717 C CA . ARG A 1 94 ? 21.117 4.885 2.237 1.00 81.75 94 ARG A CA 1
ATOM 718 C C . ARG A 1 94 ? 19.794 5.170 2.947 1.00 81.75 94 ARG A C 1
ATOM 720 O O . ARG A 1 94 ? 18.846 4.396 2.842 1.00 81.75 94 ARG A O 1
ATOM 727 N N . LYS A 1 95 ? 19.739 6.294 3.665 1.00 82.88 95 LYS A N 1
ATOM 728 C CA . LYS A 1 95 ? 18.511 6.772 4.306 1.00 82.88 95 LYS A CA 1
ATOM 729 C C . LYS A 1 95 ? 17.497 7.162 3.224 1.00 82.88 95 LYS A C 1
ATOM 731 O O . LYS A 1 95 ? 17.836 7.995 2.383 1.00 82.88 95 LYS A O 1
ATOM 736 N N . PRO A 1 96 ? 16.267 6.628 3.255 1.00 84.69 96 PRO A N 1
ATOM 737 C CA . PRO A 1 96 ? 15.188 7.107 2.401 1.00 84.69 96 PRO A CA 1
ATOM 738 C C . PRO A 1 96 ? 14.869 8.580 2.675 1.00 84.69 96 PRO A C 1
ATOM 740 O O . PRO A 1 96 ? 15.065 9.058 3.796 1.00 84.69 96 PRO A O 1
ATOM 743 N N . ALA A 1 97 ? 14.317 9.284 1.683 1.00 86.56 97 ALA A N 1
ATOM 744 C CA . ALA A 1 97 ? 14.052 10.726 1.751 1.00 86.56 97 ALA A CA 1
ATOM 745 C C . ALA A 1 97 ? 13.234 11.157 2.988 1.00 86.56 97 ALA A C 1
ATOM 747 O O . ALA A 1 97 ? 13.490 12.214 3.562 1.00 86.56 97 ALA A O 1
ATOM 748 N N . TRP A 1 98 ? 12.311 10.309 3.454 1.00 84.06 98 TRP A N 1
ATOM 749 C CA . TRP A 1 98 ? 11.439 10.578 4.602 1.00 84.06 98 TRP A CA 1
ATOM 750 C C . TRP A 1 98 ? 12.155 10.534 5.971 1.00 84.06 98 TRP A C 1
ATOM 752 O O . TRP A 1 98 ? 11.717 11.197 6.909 1.00 84.06 98 TRP A O 1
ATOM 762 N N . ILE A 1 99 ? 13.287 9.822 6.088 1.00 84.62 99 ILE A N 1
ATOM 763 C CA . ILE A 1 99 ? 14.152 9.811 7.289 1.00 84.62 99 ILE A CA 1
ATOM 764 C C . ILE A 1 99 ? 15.442 10.618 7.100 1.00 84.62 99 ILE A C 1
ATOM 766 O O . ILE A 1 99 ? 16.061 11.005 8.092 1.00 84.62 99 ILE A O 1
ATOM 770 N N . ALA A 1 100 ? 15.866 10.888 5.862 1.00 82.94 100 ALA A N 1
ATOM 771 C CA . ALA A 1 100 ? 17.144 11.537 5.560 1.00 82.94 100 ALA A CA 1
ATOM 772 C C . ALA A 1 100 ? 17.326 12.880 6.292 1.00 82.94 100 ALA A C 1
ATOM 774 O O . ALA A 1 100 ? 18.388 13.114 6.864 1.00 82.94 100 ALA A O 1
ATOM 775 N N . ASN A 1 101 ? 16.266 13.694 6.355 1.00 77.81 101 ASN A N 1
ATOM 776 C CA . ASN A 1 101 ? 16.267 15.018 6.994 1.00 77.81 101 ASN A CA 1
ATOM 777 C C . ASN A 1 101 ? 15.665 15.020 8.413 1.00 77.81 101 ASN A C 1
ATOM 779 O O . ASN A 1 101 ? 15.470 16.078 9.015 1.00 77.81 101 ASN A O 1
ATOM 783 N N . ALA A 1 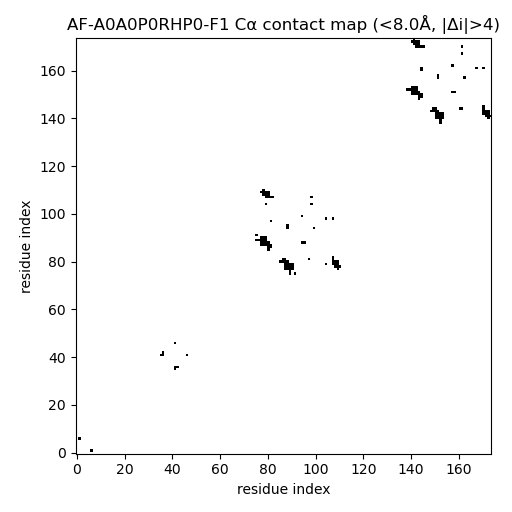102 ? 15.325 13.851 8.961 1.00 76.81 102 ALA A N 1
ATOM 784 C CA . ALA A 1 102 ? 14.708 13.769 10.275 1.00 76.81 102 ALA A CA 1
ATOM 785 C C . ALA A 1 102 ? 15.729 14.058 11.384 1.00 76.81 102 ALA A C 1
ATOM 787 O O . ALA A 1 102 ? 16.671 13.294 11.581 1.00 76.81 102 ALA A O 1
ATOM 788 N N . LYS A 1 103 ? 15.490 15.112 12.175 1.00 74.81 103 LYS A N 1
ATOM 789 C CA . LYS A 1 103 ? 16.270 15.395 13.396 1.00 74.81 103 LYS A CA 1
ATOM 790 C C . LYS A 1 103 ? 16.088 14.308 14.464 1.00 74.81 103 LYS A C 1
ATOM 792 O O . LYS A 1 103 ? 17.028 13.985 15.175 1.00 74.81 103 LYS A O 1
ATOM 797 N N . ASN A 1 104 ? 14.898 13.702 14.522 1.00 74.81 104 ASN A N 1
ATOM 798 C CA . ASN A 1 104 ? 14.546 12.659 15.485 1.00 74.81 104 ASN A CA 1
ATOM 799 C C . ASN A 1 104 ? 14.143 11.366 14.770 1.00 74.81 104 ASN A C 1
ATOM 801 O O . ASN A 1 104 ? 12.977 11.170 14.427 1.00 74.81 104 ASN A O 1
ATOM 805 N N . LEU A 1 105 ? 15.105 10.456 14.585 1.00 73.38 105 LEU A N 1
ATOM 806 C CA . LEU A 1 105 ? 14.853 9.122 14.021 1.00 73.38 105 LEU A CA 1
ATOM 807 C C . LEU A 1 105 ? 13.954 8.268 14.934 1.00 73.38 105 LEU A C 1
ATOM 809 O O . LEU A 1 105 ? 13.268 7.375 14.448 1.00 73.38 105 LEU A O 1
ATOM 813 N N . ALA A 1 106 ? 13.917 8.568 16.237 1.00 75.62 106 ALA A N 1
ATOM 814 C CA . ALA A 1 106 ? 13.069 7.888 17.216 1.00 75.62 106 ALA A CA 1
ATOM 815 C C . ALA A 1 106 ? 11.568 7.987 16.893 1.00 75.62 106 ALA A C 1
ATOM 817 O O . ALA A 1 106 ? 10.829 7.055 17.182 1.00 75.62 106 ALA A O 1
ATOM 818 N N . LYS A 1 107 ? 11.127 9.064 16.222 1.00 77.69 107 LYS A N 1
ATOM 819 C CA . LYS A 1 107 ? 9.725 9.240 15.802 1.00 77.69 107 LYS A CA 1
ATOM 820 C C . LYS A 1 107 ? 9.250 8.138 14.853 1.00 77.69 107 LYS A C 1
ATOM 822 O O . LYS A 1 107 ? 8.060 7.865 14.770 1.00 77.69 107 LYS A O 1
ATOM 827 N N . TYR A 1 108 ? 10.183 7.540 14.126 1.00 78.06 108 TYR A N 1
ATOM 828 C CA . TYR A 1 108 ? 9.889 6.546 13.113 1.00 78.06 108 TYR A CA 1
ATOM 829 C C . TYR A 1 108 ? 10.189 5.130 13.585 1.00 78.06 108 TYR A C 1
ATOM 831 O O . TYR A 1 108 ? 10.029 4.215 12.795 1.00 78.06 108 TYR A O 1
ATOM 839 N N . LEU A 1 109 ? 10.675 4.928 14.812 1.00 81.56 109 LEU A N 1
ATOM 840 C CA . LEU A 1 109 ? 11.076 3.609 15.290 1.00 81.56 109 LEU A CA 1
ATOM 841 C C . LEU A 1 109 ? 9.845 2.702 15.402 1.00 81.56 109 LEU A C 1
ATOM 843 O O . LEU A 1 109 ? 8.905 3.009 16.131 1.00 81.56 109 LEU A O 1
ATOM 847 N N . ILE A 1 110 ? 9.863 1.578 14.689 1.00 76.69 110 ILE A N 1
ATOM 848 C CA . ILE A 1 110 ? 8.883 0.518 14.896 1.00 76.69 110 ILE A CA 1
ATOM 849 C C . ILE A 1 110 ? 9.252 -0.128 16.230 1.00 76.69 110 ILE A C 1
ATOM 851 O O . ILE A 1 110 ? 10.300 -0.766 16.344 1.00 76.69 110 ILE A O 1
ATOM 855 N N . ALA A 1 111 ? 8.420 0.064 17.253 1.00 58.81 111 ALA A N 1
ATOM 856 C CA . ALA A 1 111 ? 8.468 -0.801 18.419 1.00 58.81 111 ALA A CA 1
ATOM 857 C C . ALA A 1 111 ? 8.156 -2.220 17.927 1.00 58.81 111 ALA A C 1
ATOM 859 O O . ALA A 1 111 ? 7.095 -2.446 17.343 1.00 58.81 111 ALA A O 1
ATOM 860 N N . SER A 1 112 ? 9.101 -3.149 18.094 1.00 46.41 112 SER A N 1
ATOM 861 C CA . SER A 1 112 ? 8.812 -4.572 17.919 1.00 46.41 112 SER A CA 1
ATOM 862 C C . SER A 1 112 ? 7.612 -4.877 18.805 1.00 46.41 112 SER A C 1
ATOM 864 O O . SER A 1 112 ? 7.649 -4.579 19.997 1.00 46.41 112 SER A O 1
ATOM 866 N N . VAL A 1 113 ? 6.532 -5.382 18.220 1.00 45.03 113 VAL A N 1
ATOM 867 C CA . VAL A 1 113 ? 5.259 -5.634 18.909 1.00 45.03 113 VAL A CA 1
ATOM 868 C C . VAL A 1 113 ? 5.317 -6.887 19.791 1.00 45.03 113 VAL A C 1
ATOM 870 O O . VAL A 1 113 ? 4.367 -7.651 19.838 1.00 45.03 113 VAL A O 1
ATOM 873 N N . ASP A 1 114 ? 6.415 -7.055 20.522 1.00 38.25 114 ASP A N 1
ATOM 874 C CA . ASP A 1 114 ? 6.518 -7.924 21.688 1.00 38.25 114 ASP A CA 1
ATOM 875 C C . ASP A 1 114 ? 6.922 -7.016 22.846 1.00 38.25 114 ASP A C 1
ATOM 877 O O . ASP A 1 114 ? 8.059 -6.550 22.950 1.00 38.25 114 ASP A O 1
ATOM 881 N N . GLY A 1 115 ? 5.921 -6.634 23.638 1.00 48.25 115 GLY A N 1
ATOM 882 C CA . GLY A 1 115 ? 6.045 -5.593 24.644 1.00 48.25 115 GLY A CA 1
ATOM 883 C C . GLY A 1 115 ? 7.137 -5.889 25.665 1.00 48.25 115 GLY A C 1
ATOM 884 O O . GLY A 1 115 ? 7.116 -6.913 26.336 1.00 48.25 115 GLY A O 1
ATOM 885 N N . THR A 1 116 ? 8.043 -4.937 25.867 1.00 33.69 116 THR A N 1
ATOM 886 C CA . THR A 1 116 ? 8.590 -4.647 27.194 1.00 33.69 116 THR A CA 1
ATOM 887 C C . THR A 1 116 ? 8.985 -3.175 27.246 1.00 33.69 116 THR A C 1
ATOM 889 O O . THR A 1 116 ? 9.860 -2.700 26.526 1.00 33.69 116 THR A O 1
ATOM 892 N N . THR A 1 117 ? 8.272 -2.447 28.094 1.00 42.31 117 THR A N 1
ATOM 893 C CA . THR A 1 117 ? 8.518 -1.072 28.517 1.00 42.31 117 THR A CA 1
ATOM 894 C C . THR A 1 117 ? 9.913 -0.919 29.123 1.00 42.31 117 THR A C 1
ATOM 896 O O . THR A 1 117 ? 10.280 -1.693 30.000 1.00 42.31 117 THR A O 1
ATOM 899 N N . SER A 1 118 ? 10.641 0.146 28.779 1.00 39.44 118 SER A N 1
ATOM 900 C CA . SER A 1 118 ? 11.609 0.729 29.718 1.00 39.44 118 SER A CA 1
ATOM 901 C C . SER A 1 118 ? 11.810 2.220 29.449 1.00 39.44 118 SER A C 1
ATOM 903 O O . SER A 1 118 ? 12.684 2.640 28.690 1.00 39.44 118 SER A O 1
ATOM 905 N N . ASN A 1 119 ? 10.971 3.018 30.106 1.00 39.78 119 ASN A N 1
ATOM 906 C CA . ASN A 1 119 ? 11.374 4.315 30.632 1.00 39.78 119 ASN A CA 1
ATOM 907 C C . ASN A 1 119 ? 12.424 4.055 31.731 1.00 39.78 119 ASN A C 1
ATOM 909 O O . ASN A 1 119 ? 12.220 3.156 32.545 1.00 39.78 119 ASN A O 1
ATOM 913 N N . GLY A 1 120 ? 13.545 4.777 31.740 1.00 33.62 120 GLY A N 1
ATOM 914 C CA . GLY A 1 120 ? 14.630 4.498 32.686 1.00 33.62 120 GLY A CA 1
ATOM 915 C C . GLY A 1 120 ? 15.830 5.430 32.558 1.00 33.62 120 GLY A C 1
ATOM 916 O O . GLY A 1 120 ? 16.859 5.070 31.996 1.00 33.62 120 GLY A O 1
ATOM 917 N N . THR A 1 121 ? 15.698 6.635 33.104 1.00 32.25 121 THR A N 1
ATOM 918 C CA . THR A 1 121 ? 16.812 7.398 33.683 1.00 32.25 121 THR A CA 1
ATOM 919 C C . THR A 1 121 ? 17.352 6.678 34.930 1.00 32.25 121 THR A C 1
ATOM 921 O O . THR A 1 121 ? 16.555 6.287 35.776 1.00 32.25 121 THR A O 1
ATOM 924 N N . GLY A 1 122 ? 18.679 6.567 35.078 1.00 31.56 122 GLY A N 1
ATOM 925 C CA . GLY A 1 122 ? 19.372 6.001 36.257 1.00 31.56 122 GLY A CA 1
ATOM 926 C C . GLY A 1 122 ? 20.337 4.885 35.841 1.00 31.56 122 GLY A C 1
ATOM 927 O O . GLY A 1 122 ? 19.913 3.864 35.321 1.00 31.56 122 GLY A O 1
ATOM 928 N N . LYS A 1 123 ? 21.645 5.145 35.749 1.00 36.44 123 LYS A N 1
ATOM 929 C CA . LYS A 1 123 ? 22.647 5.009 36.825 1.00 36.44 123 LYS A CA 1
ATOM 930 C C . LYS A 1 123 ? 22.687 3.610 37.472 1.00 36.44 123 LYS A C 1
ATOM 932 O O . LYS A 1 123 ? 21.743 3.182 38.117 1.00 36.44 123 LYS A O 1
ATOM 937 N N . ASP A 1 124 ? 23.867 3.011 37.309 1.00 32.47 124 ASP A N 1
ATOM 938 C CA . ASP A 1 124 ? 24.538 2.026 38.162 1.00 32.47 124 ASP A CA 1
ATOM 939 C C . ASP A 1 124 ? 24.243 0.515 38.009 1.00 32.47 124 ASP A C 1
ATOM 941 O O . ASP A 1 124 ? 23.233 -0.032 38.427 1.00 32.47 124 ASP A O 1
ATOM 945 N N . ALA A 1 125 ? 25.277 -0.137 37.450 1.00 39.28 125 ALA A N 1
ATOM 946 C CA . ALA A 1 125 ? 25.851 -1.450 37.764 1.00 39.28 125 ALA A CA 1
ATOM 947 C C . ALA A 1 125 ? 24.982 -2.726 37.683 1.00 39.28 125 ALA A C 1
ATOM 949 O O . ALA A 1 125 ? 24.191 -3.024 38.566 1.00 39.28 125 ALA A O 1
ATOM 950 N N . ARG A 1 126 ? 25.350 -3.646 36.771 1.00 33.41 126 ARG A N 1
ATOM 951 C CA . ARG A 1 126 ? 26.270 -4.769 37.081 1.00 33.41 126 ARG A CA 1
ATOM 952 C C . ARG A 1 126 ? 26.463 -5.701 35.872 1.00 33.41 126 ARG A C 1
ATOM 954 O O . ARG A 1 126 ? 25.531 -6.141 35.214 1.00 33.41 126 ARG A O 1
ATOM 961 N N . VAL A 1 127 ? 27.734 -5.979 35.609 1.00 41.25 127 VAL A N 1
ATOM 962 C CA . VAL A 1 127 ? 28.337 -6.776 34.529 1.00 41.25 127 VAL A CA 1
ATOM 963 C C . VAL A 1 127 ? 27.849 -8.232 34.482 1.00 41.25 127 VAL A C 1
ATOM 965 O O . VAL A 1 127 ? 27.948 -8.917 35.498 1.00 41.25 127 VAL A O 1
ATOM 968 N N . LYS A 1 128 ? 27.518 -8.744 33.279 1.00 42.97 128 LYS A N 1
ATOM 969 C CA . LYS A 1 128 ? 27.805 -10.133 32.849 1.00 42.97 128 LYS A CA 1
ATOM 970 C C . LYS A 1 128 ? 28.194 -10.203 31.356 1.00 42.97 128 LYS A C 1
ATOM 972 O O . LYS A 1 128 ? 27.362 -10.103 30.465 1.00 42.97 128 LYS A O 1
ATOM 977 N N . SER A 1 129 ? 29.505 -10.360 31.143 1.00 42.16 129 SER A N 1
ATOM 978 C CA . SER A 1 129 ? 30.197 -11.107 30.072 1.00 42.16 129 SER A CA 1
ATOM 979 C C . SER A 1 129 ? 29.667 -11.030 28.628 1.00 42.16 129 SER A C 1
ATOM 981 O O . SER A 1 129 ? 28.938 -11.910 28.173 1.00 42.16 129 SER A O 1
ATOM 983 N N . VAL A 1 130 ? 30.189 -10.074 27.854 1.00 47.44 130 VAL A N 1
ATOM 984 C CA . VAL A 1 130 ? 30.302 -10.182 26.389 1.00 47.44 130 VAL A CA 1
ATOM 985 C C . VAL A 1 130 ? 31.739 -10.594 26.058 1.00 47.44 130 VAL A C 1
ATOM 987 O O . VAL A 1 130 ? 32.692 -10.006 26.569 1.00 47.44 130 VAL A O 1
ATOM 990 N N . LYS A 1 131 ? 31.894 -11.632 25.228 1.00 45.38 131 LYS A N 1
ATOM 991 C CA . LYS A 1 131 ? 33.182 -12.139 24.721 1.00 45.38 131 LYS A CA 1
ATOM 992 C C . LYS A 1 131 ? 34.039 -10.981 24.164 1.00 45.38 131 LYS A C 1
ATOM 994 O O . LYS A 1 131 ? 33.495 -10.139 23.447 1.00 45.38 131 LYS A O 1
ATOM 999 N N . PRO A 1 132 ? 35.354 -10.916 24.448 1.00 41.91 132 PRO A N 1
ATOM 1000 C CA . PRO A 1 132 ? 36.167 -9.766 24.075 1.00 41.91 132 PRO A CA 1
ATOM 1001 C C . PRO A 1 132 ? 36.316 -9.679 22.554 1.00 41.91 132 PRO A C 1
ATOM 1003 O O . PRO A 1 132 ? 36.954 -10.517 21.915 1.00 41.91 132 PRO A O 1
ATOM 1006 N N . VAL A 1 133 ? 35.759 -8.620 21.969 1.00 49.00 133 VAL A N 1
ATOM 1007 C CA . VAL A 1 133 ? 36.184 -8.130 20.656 1.00 49.00 133 VAL A CA 1
ATOM 1008 C C . VAL A 1 133 ? 37.654 -7.746 20.810 1.00 49.00 133 VAL A C 1
ATOM 1010 O O . VAL A 1 133 ? 37.970 -6.910 21.655 1.00 49.00 133 VAL A O 1
ATOM 1013 N N . LYS A 1 134 ? 38.556 -8.383 20.047 1.00 52.97 134 LYS A N 1
ATOM 1014 C CA . LYS A 1 134 ? 39.997 -8.070 20.029 1.00 52.97 134 LYS A CA 1
ATOM 1015 C C . LYS A 1 134 ? 40.180 -6.553 19.940 1.00 52.97 134 LYS A C 1
ATOM 1017 O O . LYS A 1 134 ? 39.996 -5.968 18.871 1.00 52.97 134 LYS A O 1
ATOM 1022 N N . SER A 1 135 ? 40.540 -5.916 21.054 1.00 57.75 135 SER A N 1
ATOM 1023 C CA . SER A 1 135 ? 40.915 -4.512 21.046 1.00 57.75 135 SER A CA 1
ATOM 1024 C C . SER A 1 135 ? 42.187 -4.405 20.213 1.00 57.75 135 SER A C 1
ATOM 1026 O O . SER A 1 135 ? 43.168 -5.127 20.412 1.00 57.75 135 SER A O 1
ATOM 1028 N N . LYS A 1 136 ? 42.152 -3.551 19.191 1.00 53.56 136 LYS A N 1
ATOM 1029 C CA . LYS A 1 136 ? 43.348 -3.232 18.422 1.00 53.56 136 LYS A CA 1
ATOM 1030 C C . LYS A 1 136 ? 44.332 -2.623 19.416 1.00 53.56 136 LYS A C 1
ATOM 1032 O O . LYS A 1 136 ? 44.021 -1.578 19.986 1.00 53.56 136 LYS A O 1
ATOM 1037 N N . ARG A 1 137 ? 45.450 -3.312 19.685 1.00 58.22 137 ARG A N 1
ATOM 1038 C CA . ARG A 1 137 ? 46.493 -2.836 20.605 1.00 58.22 137 ARG A CA 1
ATOM 1039 C C . ARG A 1 137 ? 46.810 -1.392 20.214 1.00 58.22 137 ARG A C 1
ATOM 1041 O O . ARG A 1 137 ? 47.272 -1.156 19.099 1.00 58.22 137 ARG A O 1
ATOM 1048 N N . ARG A 1 138 ? 46.481 -0.427 21.078 1.00 59.12 138 ARG A N 1
ATOM 1049 C CA . ARG A 1 138 ? 46.897 0.963 20.887 1.00 59.12 138 ARG A CA 1
ATOM 1050 C C . ARG A 1 138 ? 48.404 0.965 21.100 1.00 59.12 138 ARG A C 1
ATOM 1052 O O . ARG A 1 138 ? 48.863 0.866 22.229 1.00 59.12 138 ARG A O 1
ATOM 1059 N N . ILE A 1 139 ? 49.149 0.937 20.002 1.00 64.75 139 ILE A N 1
ATOM 1060 C CA . ILE A 1 139 ? 50.608 1.012 20.029 1.00 64.75 139 ILE A CA 1
ATOM 1061 C C . ILE A 1 139 ? 50.959 2.398 20.570 1.00 64.75 139 ILE A C 1
ATOM 1063 O O . ILE A 1 139 ? 50.372 3.388 20.124 1.00 64.75 139 ILE A O 1
ATOM 1067 N N . SER A 1 140 ? 51.869 2.461 21.540 1.00 72.69 140 SER A N 1
ATOM 1068 C CA . SER A 1 140 ? 52.357 3.728 22.082 1.00 72.69 140 SER A CA 1
ATOM 1069 C C . SER A 1 140 ? 52.898 4.603 20.944 1.00 72.69 140 SER A C 1
ATOM 1071 O O . SER A 1 140 ? 53.639 4.095 20.095 1.00 72.69 140 SER A O 1
ATOM 1073 N N . PRO A 1 141 ? 52.526 5.893 20.865 1.00 78.25 141 PRO A N 1
ATOM 1074 C CA . PRO A 1 141 ? 53.071 6.775 19.845 1.00 78.25 141 PRO A CA 1
ATOM 1075 C C . PRO A 1 141 ? 54.590 6.882 19.988 1.00 78.25 141 PRO A C 1
ATOM 1077 O O . PRO A 1 141 ? 55.086 7.112 21.085 1.00 78.25 141 PRO A O 1
ATOM 1080 N N . LYS A 1 142 ? 55.321 6.684 18.887 1.00 84.31 142 LYS A N 1
ATOM 1081 C CA . LYS A 1 142 ? 56.790 6.680 18.880 1.00 84.31 142 LYS A CA 1
ATOM 1082 C C . LYS A 1 142 ? 57.369 8.031 18.477 1.00 84.31 142 LYS A C 1
ATOM 1084 O O . LYS A 1 142 ? 58.501 8.325 18.835 1.00 84.31 142 LYS A O 1
ATOM 1089 N N . TYR A 1 143 ? 56.595 8.847 17.763 1.00 86.19 143 TYR A N 1
ATOM 1090 C CA . TYR A 1 143 ? 57.015 10.153 17.274 1.00 86.19 143 TYR A CA 1
ATOM 1091 C C . TYR A 1 143 ? 55.993 11.246 17.621 1.00 86.19 143 TYR A C 1
ATOM 1093 O O . TYR A 1 143 ? 54.788 10.987 17.564 1.00 86.19 143 TYR A O 1
ATOM 1101 N N . ARG A 1 144 ? 56.443 12.468 17.931 1.00 86.38 144 ARG A N 1
ATOM 1102 C CA . ARG A 1 144 ? 55.617 13.659 18.189 1.00 86.38 144 ARG A CA 1
ATOM 1103 C C . ARG A 1 144 ? 56.132 14.865 17.415 1.00 86.38 144 ARG A C 1
ATOM 1105 O O . ARG A 1 144 ? 57.324 15.144 17.406 1.00 86.38 144 ARG A O 1
ATOM 1112 N N . ASP A 1 145 ? 55.210 15.603 16.815 1.00 83.62 145 ASP A N 1
ATOM 1113 C CA . ASP A 1 145 ? 55.480 16.878 16.166 1.00 83.62 145 ASP A CA 1
ATOM 1114 C C . ASP A 1 145 ? 55.706 17.979 17.226 1.00 83.62 145 ASP A C 1
ATOM 1116 O O . ASP A 1 145 ? 54.798 18.231 18.028 1.00 83.62 145 ASP A O 1
ATOM 1120 N N . PRO A 1 146 ? 56.867 18.662 17.247 1.00 78.38 146 PRO A N 1
ATOM 1121 C CA . PRO A 1 146 ? 57.142 19.749 18.183 1.00 78.38 146 PRO A CA 1
ATOM 1122 C C . PRO A 1 146 ? 56.275 20.993 17.945 1.00 78.38 146 PRO A C 1
ATOM 1124 O O . PRO A 1 146 ? 56.092 21.779 18.869 1.00 78.38 146 PRO A O 1
ATOM 1127 N N . LYS A 1 147 ? 55.732 21.191 16.736 1.00 75.94 147 LYS A N 1
ATOM 1128 C CA . LYS A 1 147 ? 54.948 22.393 16.402 1.00 75.94 147 LYS A CA 1
ATOM 1129 C C . LYS A 1 147 ? 53.461 22.231 16.687 1.00 75.94 147 LYS A C 1
ATOM 1131 O O . LYS A 1 147 ? 52.815 23.176 17.121 1.00 75.94 147 LYS A O 1
ATOM 1136 N N . THR A 1 148 ? 52.909 21.047 16.427 1.0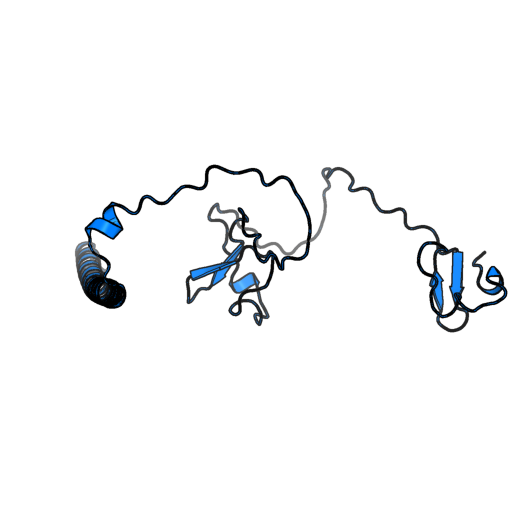0 79.00 148 THR A N 1
ATOM 1137 C CA . THR A 1 148 ? 51.457 20.802 16.522 1.00 79.00 148 THR A CA 1
ATOM 1138 C C . THR A 1 148 ? 51.073 19.830 17.633 1.00 79.00 148 THR A C 1
ATOM 1140 O O . THR A 1 148 ? 49.896 19.680 17.951 1.00 79.00 148 THR A O 1
ATOM 1143 N N . GLY A 1 149 ? 52.048 19.134 18.222 1.00 79.44 149 GLY A N 1
ATOM 1144 C CA . GLY A 1 149 ? 51.805 18.087 19.209 1.00 79.44 149 GLY A CA 1
ATOM 1145 C C . GLY A 1 149 ? 51.187 16.811 18.631 1.00 79.44 149 GLY A C 1
ATOM 1146 O O . GLY A 1 149 ? 50.888 15.899 19.403 1.00 79.44 149 GLY A O 1
ATOM 1147 N N . ALA A 1 150 ? 51.008 16.715 17.309 1.00 83.06 150 ALA A N 1
ATOM 1148 C CA . ALA A 1 150 ? 50.504 15.517 16.652 1.00 83.06 150 ALA A CA 1
ATOM 1149 C C . ALA A 1 150 ? 51.436 14.328 16.913 1.00 83.06 150 ALA A C 1
ATOM 1151 O O . ALA A 1 150 ? 52.654 14.457 16.829 1.00 83.06 150 ALA A O 1
ATOM 1152 N N . THR A 1 151 ? 50.875 13.158 17.217 1.00 85.69 151 THR A N 1
ATOM 1153 C CA . THR A 1 151 ? 51.663 11.955 17.506 1.00 85.69 151 THR A CA 1
ATOM 1154 C C . THR A 1 151 ? 51.470 10.893 16.430 1.00 85.69 151 THR A C 1
ATOM 1156 O O . THR A 1 151 ? 50.398 10.762 15.837 1.00 85.69 151 THR A O 1
ATOM 1159 N N . TRP A 1 152 ? 52.528 10.139 16.147 1.00 84.25 152 TRP A N 1
ATOM 1160 C CA . TRP A 1 152 ? 52.525 9.072 15.157 1.00 84.25 152 TRP A CA 1
ATOM 1161 C C . TRP A 1 152 ? 53.238 7.834 15.694 1.00 84.25 152 TRP A C 1
ATOM 1163 O O . TRP A 1 152 ? 54.280 7.902 16.341 1.00 84.25 152 TRP A O 1
ATOM 1173 N N . THR A 1 153 ? 52.657 6.668 15.436 1.00 81.06 153 THR A N 1
ATOM 1174 C CA . THR A 1 153 ? 53.097 5.382 15.993 1.00 81.06 153 THR A CA 1
ATOM 1175 C C . THR A 1 153 ? 54.209 4.715 15.182 1.00 81.06 153 THR A C 1
ATOM 1177 O O . THR A 1 153 ? 54.618 3.612 15.522 1.00 81.06 153 THR A O 1
ATOM 1180 N N . GLY A 1 154 ? 54.689 5.341 14.100 1.00 80.06 154 GLY A N 1
ATOM 1181 C CA . GLY A 1 154 ? 55.671 4.738 13.189 1.00 80.06 154 GLY A CA 1
ATOM 1182 C C . GLY A 1 154 ? 55.083 3.690 12.237 1.00 80.06 154 GLY A C 1
ATOM 1183 O O . GLY A 1 154 ? 55.808 3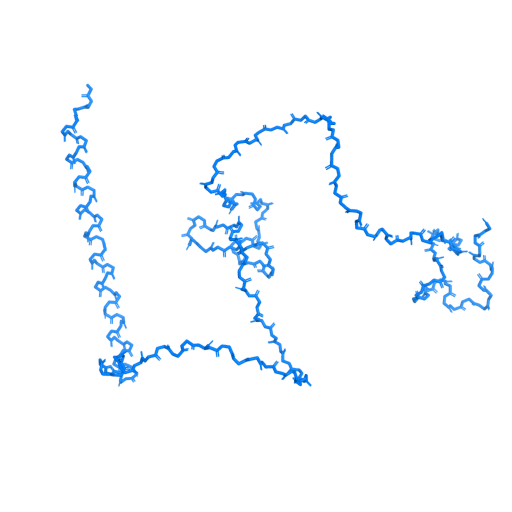.127 11.422 1.00 80.06 154 GLY A O 1
ATOM 1184 N N . MET A 1 155 ? 53.774 3.424 12.320 1.00 75.38 155 MET A N 1
ATOM 1185 C CA . MET A 1 155 ? 53.096 2.397 11.533 1.00 75.38 155 MET A CA 1
ATOM 1186 C C . MET A 1 155 ? 52.057 3.024 10.594 1.00 75.38 155 MET A C 1
ATOM 1188 O O . MET A 1 155 ? 51.229 3.835 11.011 1.00 75.38 155 MET A O 1
ATOM 1192 N N . GLY A 1 156 ? 52.095 2.640 9.315 1.00 75.00 156 GLY A N 1
ATOM 1193 C CA . GLY A 1 156 ? 51.228 3.182 8.262 1.00 75.00 156 GLY A CA 1
ATOM 1194 C C . GLY A 1 156 ? 51.840 4.369 7.511 1.00 75.00 156 GLY A C 1
ATOM 1195 O O . GLY A 1 156 ? 53.050 4.577 7.526 1.00 75.00 156 GLY A O 1
ATOM 1196 N N . ARG A 1 157 ? 51.006 5.141 6.803 1.00 81.62 157 ARG A N 1
ATOM 1197 C CA . ARG A 1 157 ? 51.464 6.292 6.009 1.00 81.62 157 ARG A CA 1
ATOM 1198 C C . ARG A 1 157 ? 51.960 7.408 6.930 1.00 81.62 157 ARG A C 1
ATOM 1200 O O . ARG A 1 157 ? 51.212 7.870 7.790 1.00 81.62 157 ARG A O 1
ATOM 1207 N N . ALA A 1 158 ? 53.199 7.843 6.716 1.00 83.44 158 ALA A N 1
ATOM 1208 C CA . ALA A 1 158 ? 53.810 8.924 7.477 1.00 83.44 158 ALA A CA 1
ATOM 1209 C C . ALA A 1 158 ? 53.045 10.253 7.280 1.00 83.44 158 ALA A C 1
ATOM 1211 O O . ALA A 1 158 ? 52.767 10.634 6.136 1.00 83.44 158 ALA A O 1
ATOM 1212 N N . PRO A 1 159 ? 52.705 10.967 8.367 1.00 84.38 159 PRO A N 1
ATOM 1213 C CA . PRO A 1 159 ? 52.155 12.318 8.306 1.00 84.38 159 PRO A CA 1
ATOM 1214 C C . PRO A 1 159 ? 53.107 13.323 7.646 1.00 84.38 159 PRO A C 1
ATOM 1216 O O . PRO A 1 159 ? 54.323 13.137 7.642 1.00 84.38 159 PRO A O 1
ATOM 1219 N N . ALA A 1 160 ? 52.556 14.433 7.147 1.00 86.06 160 ALA A N 1
ATOM 1220 C CA . ALA A 1 160 ? 53.316 15.450 6.415 1.00 86.06 160 ALA A CA 1
ATOM 1221 C C . ALA A 1 160 ? 54.497 16.055 7.196 1.00 86.06 160 ALA A C 1
ATOM 1223 O O . ALA A 1 160 ? 55.495 16.418 6.590 1.00 86.06 160 ALA A O 1
ATOM 1224 N N . TRP A 1 161 ? 54.409 16.113 8.525 1.00 84.50 161 TRP A N 1
ATOM 1225 C CA . TRP A 1 161 ? 55.439 16.701 9.383 1.00 84.50 161 TRP A CA 1
ATOM 1226 C C . TRP A 1 161 ? 56.667 15.799 9.603 1.00 84.50 161 TRP A C 1
ATOM 1228 O O . TRP A 1 161 ? 57.739 16.315 9.895 1.00 84.50 161 TRP A O 1
ATOM 1238 N N . ILE A 1 162 ? 56.544 14.473 9.430 1.00 84.50 162 ILE A N 1
ATOM 1239 C CA . ILE A 1 162 ? 57.669 13.520 9.559 1.00 84.50 162 ILE A CA 1
ATOM 1240 C C . ILE A 1 162 ? 58.081 12.878 8.231 1.00 84.50 162 ILE A C 1
ATOM 1242 O O . ILE A 1 162 ? 59.177 12.329 8.126 1.00 84.50 162 ILE A O 1
ATOM 1246 N N . LYS A 1 163 ? 57.219 12.921 7.203 1.00 81.88 163 LYS A N 1
ATOM 1247 C CA . LYS A 1 163 ? 57.489 12.268 5.910 1.00 81.88 163 LYS A CA 1
ATOM 1248 C C . LYS A 1 163 ? 58.731 12.846 5.209 1.00 81.88 163 LYS A C 1
ATOM 1250 O O . LYS A 1 163 ? 59.495 12.064 4.654 1.00 81.88 163 LYS A O 1
ATOM 1255 N N . ASP A 1 164 ? 58.933 14.166 5.290 1.00 79.12 164 ASP A N 1
ATOM 1256 C CA . ASP A 1 164 ? 59.991 14.904 4.575 1.00 79.12 164 ASP A CA 1
ATOM 1257 C C . ASP A 1 164 ? 61.217 15.181 5.466 1.00 79.12 164 ASP A C 1
ATOM 1259 O O . ASP A 1 164 ? 62.205 15.766 5.022 1.00 79.12 164 ASP A O 1
ATOM 1263 N N . ALA A 1 165 ? 61.172 14.772 6.738 1.00 77.75 165 ALA A N 1
ATOM 1264 C CA . ALA A 1 165 ? 62.274 14.981 7.663 1.00 77.75 165 ALA A CA 1
ATOM 1265 C C . ALA A 1 165 ? 63.456 14.064 7.325 1.00 77.75 165 ALA A C 1
ATOM 1267 O O . ALA A 1 165 ? 63.309 12.841 7.275 1.00 77.75 165 ALA A O 1
ATOM 1268 N N . LYS A 1 166 ? 64.644 14.660 7.150 1.00 75.00 166 LYS A N 1
ATOM 1269 C CA . LYS A 1 166 ? 65.894 13.935 6.869 1.00 75.00 166 LYS A CA 1
ATOM 1270 C C . LYS A 1 166 ? 66.256 12.965 8.002 1.00 75.00 166 LYS A C 1
ATOM 1272 O O . LYS A 1 166 ? 66.654 11.840 7.728 1.00 75.00 166 LYS A O 1
ATOM 1277 N N . ASN A 1 167 ? 66.036 13.388 9.250 1.00 79.00 167 ASN A N 1
ATOM 1278 C CA . ASN A 1 167 ? 66.236 12.588 10.455 1.00 79.00 167 ASN A CA 1
ATOM 1279 C C . ASN A 1 167 ? 64.910 12.491 11.211 1.00 79.00 167 ASN A C 1
ATOM 1281 O O . ASN A 1 167 ? 64.372 13.499 11.663 1.00 79.00 167 ASN A O 1
ATOM 1285 N N . ARG A 1 168 ? 64.368 11.278 11.341 1.00 77.69 168 ARG A N 1
ATOM 1286 C CA . ARG A 1 168 ? 63.099 11.041 12.053 1.00 77.69 168 ARG A CA 1
ATOM 1287 C C . ARG A 1 168 ? 63.273 10.995 13.571 1.00 77.69 168 ARG A C 1
ATOM 1289 O O . ARG A 1 168 ? 62.295 11.146 14.297 1.00 77.69 168 ARG A O 1
ATOM 1296 N N . ASP A 1 169 ? 64.508 10.837 14.037 1.00 77.06 169 ASP A N 1
ATOM 1297 C CA . ASP A 1 169 ? 64.848 10.731 15.458 1.00 77.06 169 ASP A CA 1
ATOM 1298 C C . ASP A 1 169 ? 64.638 12.042 16.224 1.00 77.06 169 ASP A C 1
ATOM 1300 O O . ASP A 1 169 ? 64.400 12.017 17.425 1.00 77.06 169 ASP A O 1
ATOM 1304 N N . THR A 1 170 ? 64.601 13.190 15.538 1.00 78.25 170 THR A N 1
ATOM 1305 C CA . THR A 1 170 ? 64.276 14.488 16.160 1.00 78.25 170 THR A CA 1
ATOM 1306 C C . THR A 1 170 ? 62.837 14.569 16.660 1.00 78.25 170 THR A C 1
ATOM 1308 O O . THR A 1 170 ? 62.495 15.466 17.423 1.00 78.25 170 THR A O 1
ATOM 1311 N N . PHE A 1 171 ? 61.981 13.656 16.203 1.00 78.38 171 PHE A N 1
ATOM 1312 C CA . PHE A 1 171 ? 60.588 13.576 16.609 1.00 78.38 171 PHE A CA 1
ATOM 1313 C C . PHE A 1 171 ? 60.337 12.414 17.566 1.00 78.38 171 PHE A C 1
ATOM 1315 O O . PHE A 1 171 ? 59.185 12.207 17.929 1.00 78.38 171 PHE A O 1
ATOM 1322 N N . LEU A 1 172 ? 61.353 11.625 17.938 1.00 82.75 172 LEU A N 1
ATOM 1323 C CA . LEU A 1 172 ? 61.168 10.442 18.775 1.00 82.75 172 LEU A CA 1
ATOM 1324 C C . LEU A 1 172 ? 60.676 10.854 20.169 1.00 82.75 172 LEU A C 1
ATOM 1326 O O . LEU A 1 172 ? 61.277 11.693 20.835 1.00 82.75 172 LEU A O 1
ATOM 1330 N N . ILE A 1 173 ? 59.590 10.237 20.617 1.00 79.94 173 ILE A N 1
ATOM 1331 C CA . ILE A 1 173 ? 59.166 10.299 22.013 1.00 79.94 173 ILE A CA 1
ATOM 1332 C C . ILE A 1 173 ? 59.967 9.210 22.739 1.00 79.94 173 ILE A C 1
ATOM 1334 O O . ILE A 1 173 ? 59.903 8.038 22.340 1.00 79.94 173 ILE A O 1
ATOM 1338 N N . ALA A 1 174 ? 60.772 9.611 23.725 1.00 61.94 174 ALA A N 1
ATOM 1339 C CA . ALA A 1 174 ? 61.455 8.702 24.646 1.00 61.94 174 ALA A CA 1
ATOM 1340 C C . ALA A 1 174 ? 60.457 8.092 25.637 1.00 61.94 174 ALA A C 1
ATOM 1342 O O . ALA A 1 174 ? 59.567 8.840 26.105 1.00 61.94 174 ALA A O 1
#

Sequence (174 aa):
MQTLEAIEARIQKLRKQADAIERKQALGIVANIRALMDKHHLTIADIQAYEPVQRRGRKSMAKATVAVADAGHDGALAKYRDPKTGATWSGRGRKPAWIANAKNLAKYLIASVDGTTSNGTGKDARVKSVKPVKSKRRISPKYRDPKTGATWTGMGRAPAWIKDAKNRDTFLIA

pLDDT: mean 73.81, std 20.47, range [31.56, 98.06]

Foldseek 3Di:
DDDPVNVVVVVVVVVVVVVVVVVVVVVVVVVVVVVVCVVVVPDVVNVVVDDPPPCPDDPDDDDDDDDPDPDDDPDQDFQFADPPPRDTDSPDDDDPPRCNPDPDRVVGGDDPPPDDDDDDDDDDDDDDDDPDDPDPPPQPFFFADPPPRDTHNPDDDDDPRQPPDPDRVVGGDD

Mean predicted aligned error: 21.76 Å

Organism: NCBI:txid1323664